Protein AF-A0A8T0SQC1-F1 (afdb_monomer)

Mean predicted aligned error: 12.73 Å

Structure (mmCIF, N/CA/C/O backbone):
data_AF-A0A8T0SQC1-F1
#
_entry.id   AF-A0A8T0SQC1-F1
#
loop_
_atom_site.group_PDB
_atom_site.id
_atom_site.type_symbol
_atom_site.label_atom_id
_atom_site.label_alt_id
_atom_site.label_comp_id
_atom_site.label_asym_id
_atom_site.label_entity_id
_atom_site.label_seq_id
_atom_site.pdbx_PDB_ins_code
_atom_site.Cartn_x
_atom_site.Cartn_y
_atom_site.Cartn_z
_atom_site.occupancy
_atom_site.B_iso_or_equiv
_atom_site.auth_seq_id
_atom_site.auth_comp_id
_atom_site.auth_asym_id
_atom_site.auth_atom_id
_atom_site.pdbx_PDB_model_num
ATOM 1 N N . MET A 1 1 ? 26.660 -2.633 -43.037 1.00 42.75 1 MET A N 1
ATOM 2 C CA . MET A 1 1 ? 26.123 -2.128 -41.756 1.00 42.75 1 MET A CA 1
ATOM 3 C C . MET A 1 1 ? 26.641 -3.069 -40.678 1.00 42.75 1 MET A C 1
ATOM 5 O O . MET A 1 1 ? 26.043 -4.104 -40.434 1.00 42.75 1 MET A O 1
ATOM 9 N N . ALA A 1 2 ? 27.864 -2.820 -40.203 1.00 46.06 2 ALA A N 1
ATOM 10 C C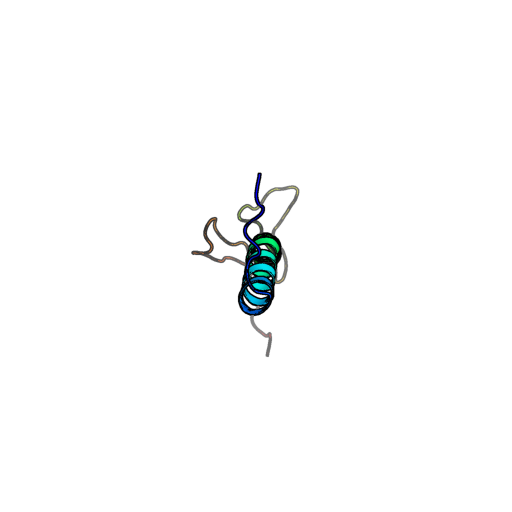A . ALA A 1 2 ? 28.561 -3.730 -39.299 1.00 46.06 2 ALA A CA 1
ATOM 11 C C . ALA A 1 2 ? 27.960 -3.585 -37.899 1.00 46.06 2 ALA A C 1
ATOM 13 O O . ALA A 1 2 ? 28.022 -2.509 -37.305 1.00 46.06 2 ALA A O 1
ATOM 14 N N . MET A 1 3 ? 27.327 -4.647 -37.411 1.00 49.12 3 MET A N 1
ATOM 15 C CA . MET A 1 3 ? 26.918 -4.741 -36.017 1.00 49.12 3 MET A CA 1
ATOM 16 C C . MET A 1 3 ? 28.211 -4.856 -35.212 1.00 49.12 3 MET A C 1
ATOM 18 O O . MET A 1 3 ? 28.983 -5.789 -35.408 1.00 49.12 3 MET A O 1
ATOM 22 N N . ALA A 1 4 ? 28.514 -3.848 -34.398 1.00 58.53 4 ALA A N 1
ATOM 23 C CA . ALA A 1 4 ? 29.650 -3.905 -33.497 1.00 58.53 4 ALA A CA 1
ATOM 24 C C . ALA A 1 4 ? 29.430 -5.085 -32.540 1.00 58.53 4 ALA A C 1
ATOM 26 O O . ALA A 1 4 ? 28.515 -5.055 -31.719 1.00 58.53 4 ALA A O 1
ATOM 27 N N . GLU A 1 5 ? 30.235 -6.135 -32.687 1.00 62.91 5 GLU A N 1
ATOM 28 C CA . GLU A 1 5 ? 30.218 -7.321 -31.833 1.00 62.91 5 GLU A CA 1
ATOM 29 C C . GLU A 1 5 ? 30.675 -6.912 -30.423 1.00 62.91 5 GLU A C 1
ATOM 31 O O . GLU A 1 5 ? 31.869 -6.887 -30.109 1.00 62.91 5 GLU A O 1
ATOM 36 N N . LEU A 1 6 ? 29.731 -6.512 -29.565 1.00 61.56 6 LEU A N 1
ATOM 37 C CA . LEU A 1 6 ? 30.018 -6.283 -28.154 1.00 61.56 6 LEU A CA 1
ATOM 38 C C . LEU A 1 6 ? 30.499 -7.602 -27.543 1.00 61.56 6 LEU A C 1
ATOM 40 O O . LEU A 1 6 ? 29.781 -8.599 -27.548 1.00 61.56 6 LEU A O 1
ATOM 44 N N . SER A 1 7 ? 31.713 -7.589 -26.987 1.00 75.75 7 SER A N 1
ATOM 45 C CA . SER A 1 7 ? 32.313 -8.735 -26.298 1.00 75.75 7 SER A CA 1
ATOM 46 C C . SER A 1 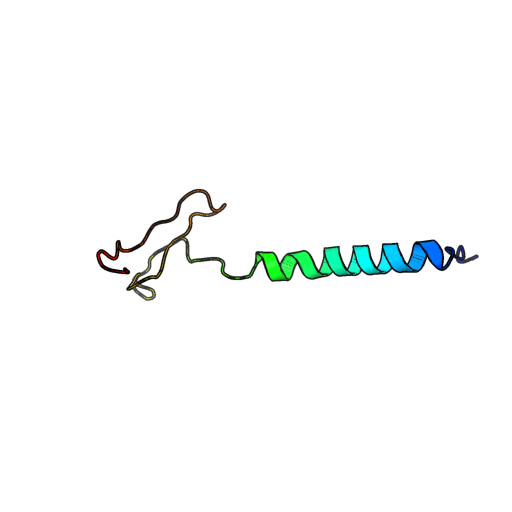7 ? 31.306 -9.419 -25.353 1.00 75.75 7 SER A C 1
ATOM 48 O O . SER A 1 7 ? 30.645 -8.721 -24.572 1.00 75.75 7 SER A O 1
ATOM 50 N N . PRO A 1 8 ? 31.227 -10.767 -25.325 1.00 68.75 8 PRO A N 1
ATOM 51 C CA . PRO A 1 8 ? 30.312 -11.514 -24.451 1.00 68.75 8 PRO A CA 1
ATOM 52 C C . PRO A 1 8 ? 30.444 -11.142 -22.967 1.00 68.75 8 PRO A C 1
ATOM 54 O O . PRO A 1 8 ? 29.487 -11.234 -22.199 1.00 68.75 8 PRO A O 1
ATOM 57 N N . ARG A 1 9 ? 31.635 -10.666 -22.573 1.00 73.56 9 ARG A N 1
ATOM 58 C CA . ARG A 1 9 ? 31.953 -10.193 -21.218 1.00 73.56 9 ARG A CA 1
ATOM 59 C C . ARG A 1 9 ? 31.204 -8.917 -20.823 1.00 73.56 9 ARG A C 1
ATOM 61 O O . ARG A 1 9 ? 31.002 -8.689 -19.637 1.00 73.56 9 ARG A O 1
ATOM 68 N N . VAL A 1 10 ? 30.793 -8.106 -21.795 1.00 76.25 10 VAL A N 1
ATOM 69 C CA . VAL A 1 10 ? 30.015 -6.871 -21.598 1.00 76.25 10 VAL A CA 1
ATOM 70 C C . VAL A 1 10 ? 28.525 -7.136 -21.809 1.00 76.25 10 VAL A C 1
ATOM 72 O O . VAL A 1 10 ? 27.686 -6.553 -21.127 1.00 76.25 10 VAL A O 1
ATOM 75 N N . PHE A 1 11 ? 28.187 -8.078 -22.689 1.00 80.50 11 PHE A N 1
ATOM 76 C CA . PHE A 1 11 ? 26.802 -8.427 -22.984 1.00 80.50 11 PHE A CA 1
ATOM 77 C C . PHE A 1 11 ? 26.036 -8.928 -21.750 1.00 80.50 11 PHE A C 1
ATOM 79 O O . PHE A 1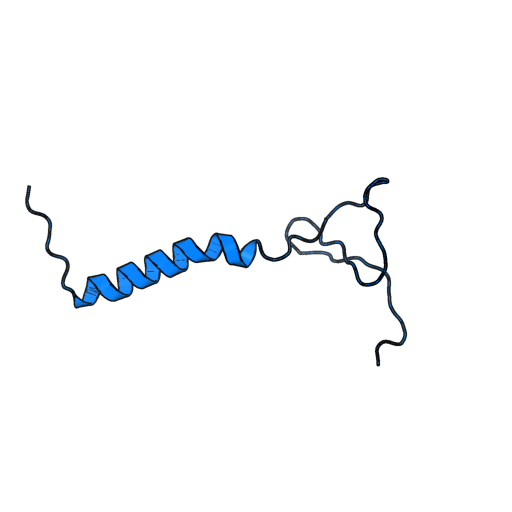 11 ? 24.944 -8.438 -21.466 1.00 80.50 11 PHE A O 1
ATOM 86 N N . LEU A 1 12 ? 26.626 -9.847 -20.976 1.00 85.00 12 LEU A N 1
ATOM 87 C CA . LEU A 1 12 ? 25.995 -10.414 -19.780 1.00 85.00 12 LEU A CA 1
ATOM 88 C C . LEU A 1 12 ? 25.652 -9.354 -18.707 1.00 85.00 12 LEU A C 1
ATOM 90 O O . LEU A 1 12 ? 24.488 -9.294 -18.303 1.00 85.00 12 LEU A O 1
ATOM 94 N N . PRO A 1 13 ? 26.586 -8.495 -18.240 1.00 87.75 13 PRO A N 1
ATOM 95 C CA . PRO A 1 13 ? 26.2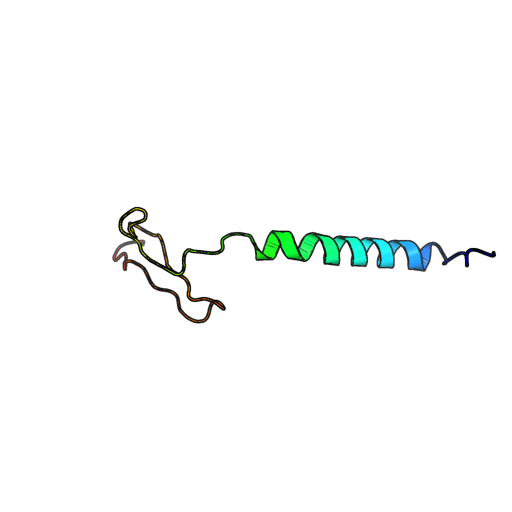50 -7.472 -17.253 1.00 87.75 13 PRO A CA 1
ATOM 96 C C . PRO A 1 13 ? 25.284 -6.422 -17.812 1.00 87.75 13 PRO A C 1
ATOM 98 O O . PRO A 1 13 ? 24.391 -5.997 -17.084 1.00 87.75 13 PRO A O 1
ATOM 101 N N . CYS A 1 14 ? 25.389 -6.043 -19.092 1.00 87.50 14 CYS A N 1
ATOM 102 C CA . CYS A 1 14 ? 24.438 -5.122 -19.720 1.00 87.50 14 CYS A CA 1
ATOM 103 C C . CYS A 1 14 ? 23.020 -5.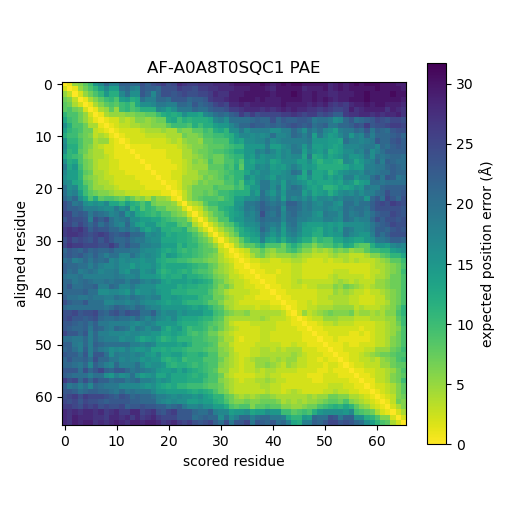703 -19.763 1.00 87.50 14 CYS A C 1
ATOM 105 O O . CYS A 1 14 ? 22.070 -5.017 -19.395 1.00 87.50 14 CYS A O 1
ATOM 107 N N . PHE A 1 15 ? 22.871 -6.970 -20.151 1.00 86.75 15 PHE A N 1
ATOM 108 C CA . PHE A 1 15 ? 21.581 -7.654 -20.181 1.00 86.75 15 PHE A CA 1
ATOM 109 C C . PHE A 1 15 ? 20.962 -7.765 -18.780 1.00 86.75 15 PHE A C 1
ATOM 111 O O . PHE A 1 15 ? 19.793 -7.432 -18.592 1.00 86.75 15 PHE A O 1
ATOM 118 N N . LEU A 1 16 ? 21.755 -8.148 -17.772 1.00 87.62 16 LEU A N 1
ATOM 119 C CA . LEU A 1 16 ? 21.306 -8.194 -16.376 1.00 87.62 16 LEU A CA 1
ATOM 120 C C . LEU A 1 16 ? 20.883 -6.813 -15.860 1.00 87.62 16 LEU A C 1
ATOM 122 O O . LEU A 1 16 ? 19.860 -6.694 -15.188 1.00 87.62 16 LEU A O 1
ATOM 126 N N . LEU A 1 17 ? 21.634 -5.762 -16.198 1.00 88.00 17 LEU A N 1
ATOM 127 C CA . LEU A 1 17 ? 21.331 -4.391 -15.792 1.00 88.00 17 LEU A CA 1
ATOM 128 C C . LEU A 1 17 ? 20.035 -3.892 -16.444 1.00 88.00 17 LEU A C 1
ATOM 130 O O . LEU A 1 17 ? 19.203 -3.300 -15.759 1.00 88.00 17 LEU A O 1
ATOM 134 N N . VAL A 1 18 ? 19.811 -4.206 -17.725 1.00 88.62 18 VAL A N 1
ATOM 135 C CA . VAL A 1 18 ? 18.545 -3.933 -18.423 1.00 88.62 18 VAL A CA 1
ATOM 136 C C . VAL A 1 18 ? 17.387 -4.674 -17.757 1.00 88.62 18 VAL A C 1
ATOM 138 O O . VAL A 1 18 ? 16.390 -4.040 -17.422 1.00 88.62 18 VAL A O 1
ATOM 141 N N . MET A 1 19 ? 17.529 -5.971 -17.469 1.00 84.75 19 MET A N 1
ATOM 142 C CA . MET A 1 19 ? 16.501 -6.743 -16.764 1.00 84.75 19 MET A CA 1
ATOM 143 C C . MET A 1 19 ? 16.169 -6.118 -15.403 1.00 84.75 19 MET A C 1
ATOM 145 O O . MET A 1 19 ? 15.006 -5.832 -15.124 1.00 84.75 19 MET A O 1
ATOM 149 N N . ILE A 1 20 ? 17.174 -5.800 -14.583 1.00 84.88 20 ILE A N 1
ATOM 150 C CA . ILE A 1 20 ? 16.979 -5.134 -13.287 1.00 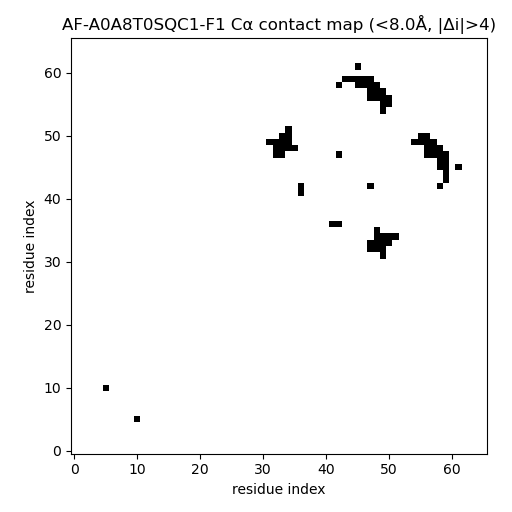84.88 20 ILE A CA 1
ATOM 151 C C . ILE A 1 20 ? 16.242 -3.796 -13.459 1.00 84.88 20 ILE A C 1
ATOM 153 O O . ILE A 1 20 ? 15.302 -3.519 -12.715 1.00 84.88 20 ILE A O 1
ATOM 157 N N . CYS A 1 21 ? 16.618 -2.970 -14.437 1.00 79.12 21 CYS A N 1
ATOM 158 C CA . CYS A 1 21 ? 15.944 -1.701 -14.721 1.00 79.12 21 CYS A CA 1
ATOM 159 C C . CYS A 1 21 ? 14.486 -1.889 -15.171 1.00 79.12 21 CYS A C 1
ATOM 161 O O . CYS A 1 21 ? 13.616 -1.131 -14.744 1.00 79.12 21 CYS A O 1
ATOM 163 N N . CYS A 1 22 ? 14.198 -2.918 -15.970 1.00 76.56 22 CYS A N 1
ATOM 164 C CA . CYS A 1 22 ? 12.854 -3.239 -16.451 1.00 76.56 22 CYS A CA 1
ATOM 165 C C . CYS A 1 22 ? 11.955 -3.887 -15.380 1.00 76.56 22 CYS A C 1
ATOM 167 O O . CYS A 1 22 ? 10.736 -3.738 -15.442 1.00 76.56 22 CYS A O 1
ATOM 169 N N . LEU A 1 23 ? 12.534 -4.560 -14.379 1.00 67.81 23 LEU A N 1
ATOM 170 C CA . LEU A 1 23 ? 11.821 -5.168 -13.244 1.00 67.81 23 LEU A CA 1
ATOM 171 C C . LEU A 1 23 ? 11.525 -4.169 -12.103 1.00 67.81 23 LEU A C 1
ATOM 173 O O . LEU A 1 23 ? 10.545 -4.332 -11.369 1.00 67.81 23 LEU A O 1
ATOM 177 N N . ARG A 1 24 ? 12.309 -3.088 -11.968 1.00 63.47 24 ARG A N 1
ATOM 178 C CA . ARG A 1 24 ? 12.103 -2.034 -10.950 1.00 63.47 24 ARG A CA 1
ATOM 179 C C . ARG A 1 24 ? 10.709 -1.376 -10.930 1.00 63.47 24 ARG A C 1
ATOM 181 O O . ARG A 1 24 ? 10.208 -1.170 -9.825 1.00 63.47 24 ARG A O 1
ATOM 188 N N . PRO A 1 25 ? 10.025 -1.069 -12.053 1.00 58.31 25 PRO A N 1
ATOM 189 C CA . PRO A 1 25 ? 8.719 -0.408 -11.986 1.00 58.31 25 PRO A CA 1
ATOM 190 C C . PRO A 1 25 ? 7.591 -1.304 -11.446 1.00 58.31 25 PRO A C 1
ATOM 192 O O . PRO A 1 25 ? 6.514 -0.794 -11.132 1.00 58.31 25 PRO A O 1
ATOM 195 N N . GLN A 1 26 ? 7.807 -2.618 -11.317 1.00 53.47 26 GLN A N 1
ATOM 196 C CA . GLN A 1 26 ? 6.791 -3.553 -10.823 1.00 53.47 26 GLN A CA 1
ATOM 197 C C . GLN A 1 26 ? 6.871 -3.751 -9.305 1.00 53.47 26 GLN A C 1
ATOM 199 O O . GLN A 1 26 ? 5.834 -3.790 -8.644 1.00 53.47 26 GLN A O 1
ATOM 204 N N . LEU A 1 27 ? 8.081 -3.782 -8.731 1.00 52.34 27 LEU A N 1
ATOM 205 C CA . LEU A 1 27 ? 8.268 -3.995 -7.292 1.00 52.34 27 LEU A CA 1
ATOM 206 C C . LEU A 1 27 ? 7.975 -2.731 -6.465 1.00 52.34 27 LEU A C 1
ATOM 208 O O . LEU A 1 27 ? 7.409 -2.823 -5.383 1.00 52.34 27 LEU A O 1
ATOM 212 N N . SER A 1 28 ? 8.242 -1.534 -7.001 1.00 53.38 28 SER A N 1
ATOM 213 C CA . SER A 1 28 ? 7.862 -0.261 -6.357 1.00 53.38 28 SER A CA 1
ATOM 214 C C . SER A 1 28 ? 6.357 0.025 -6.411 1.00 53.38 28 SER A C 1
ATOM 216 O O . SER A 1 28 ? 5.866 0.913 -5.716 1.00 53.38 28 SER A O 1
ATOM 218 N N . ARG A 1 29 ? 5.612 -0.713 -7.246 1.00 51.28 29 ARG A N 1
ATOM 219 C CA . ARG A 1 29 ? 4.145 -0.673 -7.299 1.00 51.28 29 ARG A CA 1
ATOM 220 C C . ARG A 1 29 ? 3.503 -1.741 -6.409 1.00 51.28 29 ARG A C 1
ATOM 222 O O . ARG A 1 29 ? 2.277 -1.842 -6.375 1.00 51.28 29 ARG A O 1
ATOM 229 N N . ALA A 1 30 ? 4.297 -2.515 -5.668 1.00 52.00 30 ALA A N 1
ATOM 230 C CA . ALA A 1 30 ? 3.778 -3.357 -4.606 1.00 52.00 30 ALA A CA 1
ATOM 231 C C . ALA A 1 30 ? 3.235 -2.447 -3.492 1.00 52.00 30 ALA A C 1
ATOM 233 O O . ALA A 1 30 ? 3.973 -1.717 -2.842 1.00 52.00 30 ALA A O 1
ATOM 234 N N . ALA A 1 31 ? 1.913 -2.474 -3.322 1.00 55.41 31 ALA A N 1
ATOM 235 C CA . ALA A 1 31 ? 1.168 -1.807 -2.258 1.00 55.41 31 ALA A CA 1
ATOM 236 C C . ALA A 1 31 ? 1.217 -0.266 -2.258 1.00 55.41 31 ALA A C 1
ATOM 238 O O . ALA A 1 31 ? 1.573 0.361 -1.261 1.00 55.41 31 ALA A O 1
ATOM 239 N N . ARG A 1 32 ? 0.733 0.379 -3.331 1.00 63.41 32 ARG A N 1
ATOM 240 C CA . ARG A 1 32 ? 0.254 1.766 -3.199 1.00 63.41 32 ARG A CA 1
ATOM 241 C C . ARG A 1 32 ? -0.969 1.757 -2.277 1.00 63.41 32 ARG A C 1
ATOM 243 O O . ARG A 1 32 ? -2.084 1.467 -2.715 1.00 63.41 32 ARG A O 1
ATOM 250 N N . ALA A 1 33 ? -0.739 1.999 -0.990 1.00 67.19 33 ALA A N 1
ATOM 251 C CA . ALA A 1 33 ? -1.814 2.152 -0.027 1.00 67.19 33 ALA A CA 1
ATOM 252 C C . ALA A 1 33 ? -2.714 3.319 -0.473 1.00 67.19 33 ALA A C 1
ATOM 254 O O . ALA A 1 33 ? -2.205 4.301 -1.020 1.00 67.19 33 ALA A O 1
ATOM 255 N N . PRO A 1 34 ? -4.042 3.205 -0.308 1.00 80.00 34 PRO A N 1
ATOM 256 C CA . PRO A 1 34 ? -4.937 4.317 -0.594 1.00 80.00 34 PRO A CA 1
ATOM 257 C C . PRO A 1 34 ? -4.498 5.564 0.174 1.00 80.00 34 PRO A C 1
ATOM 259 O O . PRO A 1 34 ? -4.120 5.471 1.335 1.00 80.00 34 PRO A O 1
ATOM 262 N N . ASP A 1 35 ? -4.560 6.722 -0.467 1.00 88.25 35 ASP A N 1
ATOM 263 C CA . ASP A 1 35 ? -4.292 8.029 0.142 1.00 88.25 35 ASP A CA 1
ATOM 264 C C . ASP A 1 35 ? -5.588 8.738 0.575 1.00 88.25 35 ASP A C 1
ATOM 266 O O . ASP A 1 35 ? -5.537 9.737 1.284 1.00 88.25 35 ASP A O 1
ATOM 270 N N . THR A 1 36 ? -6.748 8.203 0.176 1.00 89.94 36 THR A N 1
ATOM 271 C CA . THR A 1 36 ? -8.074 8.806 0.371 1.00 89.94 36 THR A CA 1
ATOM 272 C C . THR A 1 36 ? -9.062 7.799 0.967 1.00 89.94 36 THR A C 1
ATOM 274 O O . THR A 1 36 ? -9.064 6.624 0.591 1.00 89.94 36 THR A O 1
ATOM 277 N N . VAL A 1 37 ? -9.930 8.270 1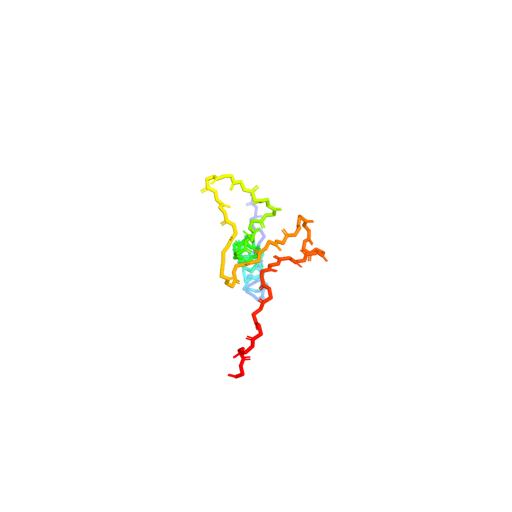.868 1.00 90.94 37 VAL A N 1
ATOM 278 C CA . VAL A 1 37 ? -11.104 7.528 2.360 1.00 90.94 37 VAL A CA 1
ATOM 279 C C . VAL A 1 37 ? -12.337 8.000 1.606 1.00 90.94 37 VAL A C 1
ATOM 281 O O . VAL A 1 37 ? -12.562 9.201 1.479 1.00 90.94 37 VAL A O 1
ATOM 284 N N . SER A 1 38 ? -13.155 7.060 1.146 1.00 90.88 38 SER A N 1
ATOM 285 C CA . SER A 1 38 ? -14.437 7.340 0.503 1.00 90.88 38 SER A CA 1
ATOM 286 C C . SER A 1 38 ? -15.550 6.509 1.140 1.00 90.88 38 SER A C 1
ATOM 288 O O . SER A 1 38 ? -15.287 5.557 1.879 1.00 90.88 38 SER A O 1
ATOM 290 N N . ARG A 1 39 ? -16.810 6.870 0.872 1.00 92.12 39 ARG A N 1
ATOM 291 C CA . ARG A 1 39 ? -17.983 6.157 1.410 1.00 92.12 39 ARG A CA 1
ATOM 292 C C . ARG A 1 39 ? -18.022 4.688 0.989 1.00 92.12 39 ARG A C 1
ATOM 294 O O . ARG A 1 39 ? -18.381 3.834 1.787 1.00 92.12 39 ARG A O 1
ATOM 301 N N . ASP A 1 40 ? -17.639 4.414 -0.249 1.00 93.06 40 ASP A N 1
ATOM 302 C CA . ASP A 1 40 ? -17.537 3.082 -0.847 1.00 93.06 40 ASP A CA 1
ATOM 303 C C . ASP A 1 40 ? -16.296 2.309 -0.373 1.00 93.06 40 ASP A C 1
ATOM 305 O O . ASP A 1 40 ? -16.251 1.082 -0.463 1.00 93.06 40 ASP A O 1
ATOM 309 N N . ARG A 1 41 ? -15.298 3.009 0.183 1.00 85.81 41 ARG A N 1
ATOM 310 C CA . ARG A 1 41 ? -14.049 2.416 0.662 1.00 85.81 41 ARG A CA 1
ATOM 311 C C . ARG A 1 41 ? -13.657 2.951 2.044 1.00 85.81 41 ARG A C 1
ATOM 313 O O . ARG A 1 41 ? -12.638 3.640 2.175 1.00 85.81 41 ARG A O 1
ATOM 320 N N . PRO A 1 42 ? -14.409 2.595 3.097 1.00 88.56 42 PRO A N 1
ATOM 321 C CA . PRO A 1 42 ? -14.062 2.983 4.453 1.00 88.56 42 PRO A CA 1
ATOM 322 C C . PRO A 1 42 ? -12.711 2.385 4.879 1.00 88.56 42 PRO A C 1
ATOM 324 O O . PRO A 1 42 ? -12.288 1.308 4.425 1.00 88.56 42 PRO A O 1
ATOM 327 N N . LEU A 1 43 ? -12.019 3.104 5.764 1.00 89.62 43 LEU A N 1
ATOM 328 C CA . LEU A 1 43 ? -10.831 2.615 6.461 1.00 89.62 43 LEU A CA 1
ATOM 329 C C . LEU A 1 43 ? -11.281 1.714 7.619 1.00 89.62 43 LEU A C 1
ATOM 331 O O . LEU A 1 43 ? -12.261 2.027 8.287 1.00 89.62 43 LEU A O 1
ATOM 335 N N . SER A 1 44 ? -10.601 0.590 7.845 1.00 87.12 44 SER A N 1
ATOM 336 C CA . SER A 1 44 ? -10.955 -0.386 8.886 1.00 87.12 44 SER A CA 1
ATOM 337 C C . SER A 1 44 ? -9.747 -1.226 9.307 1.00 87.12 44 SER A C 1
ATOM 339 O O . SER A 1 44 ? -8.829 -1.447 8.511 1.00 87.12 44 SER A O 1
ATOM 341 N N . GLY A 1 45 ? -9.752 -1.715 10.551 1.00 85.44 45 GLY A N 1
ATOM 342 C CA . GLY A 1 45 ? -8.745 -2.650 11.065 1.00 85.44 45 GLY A CA 1
ATOM 343 C C . GLY A 1 45 ? -7.306 -2.131 10.957 1.00 85.44 45 GLY A C 1
ATOM 344 O O . GLY A 1 45 ? -7.034 -0.970 11.244 1.00 85.44 45 GLY A O 1
ATOM 345 N N . GLY A 1 46 ? -6.375 -3.001 10.543 1.00 83.75 46 GLY A N 1
ATOM 346 C CA . GLY A 1 46 ? -4.936 -2.694 10.409 1.00 83.75 46 GLY A CA 1
ATOM 347 C C . GLY A 1 46 ? -4.554 -1.958 9.125 1.00 83.75 46 GLY A C 1
ATOM 348 O O . GLY A 1 46 ? -3.373 -1.850 8.789 1.00 83.75 46 GLY A O 1
ATOM 349 N N . ARG A 1 47 ? -5.545 -1.483 8.365 1.00 86.50 47 ARG A N 1
ATOM 350 C CA . ARG A 1 47 ? -5.304 -0.755 7.121 1.00 86.50 47 ARG A CA 1
ATOM 351 C C . ARG A 1 47 ? -4.793 0.646 7.443 1.00 86.50 47 ARG A C 1
ATOM 353 O O . ARG A 1 47 ? -5.274 1.308 8.359 1.00 86.50 47 ARG A O 1
ATOM 360 N N . ARG A 1 48 ? -3.834 1.100 6.640 1.00 88.00 48 ARG A N 1
ATOM 361 C CA . ARG A 1 48 ? -3.258 2.442 6.717 1.00 88.00 48 ARG A CA 1
ATOM 362 C C . ARG A 1 48 ? -3.447 3.166 5.394 1.00 88.00 48 ARG A C 1
ATOM 364 O O . ARG A 1 48 ? -3.391 2.546 4.331 1.00 88.00 48 ARG A O 1
ATOM 371 N N . LEU A 1 49 ? -3.671 4.465 5.486 1.00 90.88 49 LEU A N 1
ATOM 372 C CA . LEU A 1 49 ? -3.552 5.403 4.389 1.00 90.88 49 LEU A CA 1
ATOM 373 C C . LEU A 1 49 ? -2.123 5.907 4.338 1.00 90.88 49 LEU A C 1
ATOM 375 O O . LEU A 1 49 ? -1.526 6.146 5.387 1.00 90.88 49 LEU A O 1
ATOM 379 N N . VAL A 1 50 ? -1.595 6.090 3.138 1.00 89.25 50 VAL A N 1
ATOM 380 C CA . VAL A 1 50 ? -0.268 6.674 2.945 1.00 89.25 50 VAL A CA 1
ATOM 381 C C . VAL A 1 50 ? -0.408 7.835 1.981 1.00 89.25 50 VAL A C 1
ATOM 383 O O . VAL A 1 50 ? -0.989 7.676 0.910 1.00 89.25 50 VAL A O 1
ATOM 386 N N . SER A 1 51 ? 0.096 9.008 2.361 1.00 89.00 51 SER A N 1
ATOM 387 C CA . SER A 1 51 ? 0.037 10.191 1.507 1.00 89.00 51 SER A CA 1
ATOM 388 C C . SER A 1 51 ? 0.759 9.953 0.183 1.00 89.00 51 SER A C 1
ATOM 390 O O . SER A 1 51 ? 1.685 9.139 0.077 1.00 89.00 51 SER A O 1
ATOM 392 N N . ARG A 1 52 ? 0.380 10.711 -0.852 1.00 85.44 52 ARG A N 1
ATOM 393 C CA . ARG A 1 52 ? 1.160 10.732 -2.093 1.00 85.44 52 ARG A CA 1
ATOM 394 C C . ARG A 1 52 ? 2.605 11.117 -1.780 1.00 85.44 52 ARG A C 1
ATOM 396 O O . ARG A 1 52 ? 2.856 12.143 -1.160 1.00 85.44 52 ARG A O 1
ATOM 403 N N . GLY A 1 53 ? 3.540 10.276 -2.215 1.00 83.50 53 GLY A N 1
ATOM 404 C CA . GLY A 1 53 ? 4.967 10.446 -1.937 1.00 83.50 53 GLY A CA 1
ATOM 405 C C . GLY A 1 53 ? 5.464 9.745 -0.670 1.00 83.50 53 GLY A C 1
ATOM 406 O O . GLY A 1 53 ? 6.668 9.683 -0.478 1.00 83.50 53 GLY A O 1
ATOM 407 N N . GLY A 1 54 ? 4.587 9.158 0.152 1.00 85.06 54 GLY A N 1
ATOM 408 C CA . GLY A 1 54 ? 5.003 8.289 1.259 1.00 85.06 54 GLY A CA 1
ATOM 409 C C . GLY A 1 54 ? 5.394 8.997 2.558 1.00 85.06 54 GLY A C 1
ATOM 410 O O . GLY A 1 54 ? 5.857 8.336 3.478 1.00 85.06 54 GLY A O 1
ATOM 411 N N . ASN A 1 55 ? 5.199 10.314 2.656 1.00 89.12 55 ASN A N 1
ATOM 412 C CA . ASN A 1 55 ? 5.684 11.108 3.794 1.00 89.12 55 ASN A CA 1
ATOM 413 C C . ASN A 1 55 ? 4.844 10.951 5.067 1.00 89.12 55 ASN A C 1
ATOM 415 O O . ASN A 1 55 ? 5.343 11.163 6.167 1.00 89.12 55 ASN A O 1
ATOM 419 N N . PHE A 1 56 ? 3.565 10.607 4.926 1.00 89.44 56 PHE A N 1
ATOM 420 C CA . PHE A 1 56 ? 2.637 10.493 6.046 1.00 89.44 56 PHE A CA 1
ATOM 421 C C . PHE A 1 56 ? 1.871 9.182 5.951 1.00 89.44 56 PHE A C 1
ATOM 423 O O . PHE A 1 56 ? 1.422 8.807 4.868 1.00 89.44 56 PHE A O 1
ATOM 430 N N . ALA A 1 57 ? 1.687 8.511 7.087 1.00 89.94 57 ALA A N 1
ATOM 431 C CA . ALA A 1 57 ? 0.861 7.318 7.197 1.00 89.94 57 ALA A CA 1
ATOM 432 C C . ALA A 1 57 ? -0.144 7.476 8.343 1.00 89.94 57 ALA A C 1
ATOM 434 O O . ALA A 1 57 ? 0.218 7.928 9.426 1.00 89.94 57 ALA A O 1
ATOM 435 N N . MET A 1 58 ? -1.402 7.107 8.107 1.00 90.25 58 MET A N 1
ATOM 436 C CA . MET A 1 58 ? -2.497 7.252 9.075 1.00 90.25 58 MET A CA 1
ATOM 437 C C . MET A 1 58 ? -3.339 5.978 9.105 1.00 90.25 58 MET A C 1
ATOM 439 O O . MET A 1 58 ? -3.583 5.370 8.069 1.00 90.25 58 MET A O 1
ATOM 443 N N . GLY A 1 59 ? -3.799 5.553 10.274 1.00 90.00 59 GLY A N 1
ATOM 444 C CA . GLY A 1 59 ? -4.610 4.347 10.432 1.00 90.00 59 GLY A CA 1
ATOM 445 C C . GLY A 1 59 ? -5.192 4.260 11.831 1.00 90.00 59 GLY A C 1
ATOM 446 O O . GLY A 1 59 ? -4.933 5.127 12.666 1.00 90.00 59 GLY A O 1
ATOM 447 N N . PHE A 1 60 ? -5.968 3.214 12.095 1.00 90.38 60 PHE A N 1
ATOM 448 C CA . PHE A 1 60 ? -6.430 2.974 13.454 1.00 90.38 60 PHE A CA 1
ATOM 449 C C . PHE A 1 60 ? -5.290 2.440 14.312 1.00 90.38 60 PHE A C 1
ATOM 451 O O . PHE A 1 60 ? -4.598 1.491 13.942 1.00 90.38 60 PHE A O 1
ATOM 458 N N . PHE A 1 61 ? -5.107 3.071 15.465 1.00 83.06 61 PHE A N 1
ATOM 459 C CA . PHE A 1 61 ? -4.219 2.581 16.503 1.00 83.06 61 PHE A CA 1
ATOM 460 C C . PHE A 1 61 ? -4.777 1.270 17.078 1.00 83.06 61 PHE A C 1
ATOM 462 O O . PHE A 1 61 ? -5.970 1.185 17.369 1.00 83.06 61 PHE A O 1
ATOM 469 N N . GLN A 1 62 ? -3.925 0.253 17.225 1.00 80.88 62 GLN A N 1
ATOM 470 C CA . GLN A 1 62 ? -4.287 -1.058 17.775 1.00 80.88 62 GLN A CA 1
ATOM 471 C C . GLN A 1 62 ? -3.508 -1.311 19.070 1.00 80.88 62 GLN A C 1
ATOM 473 O O . GLN A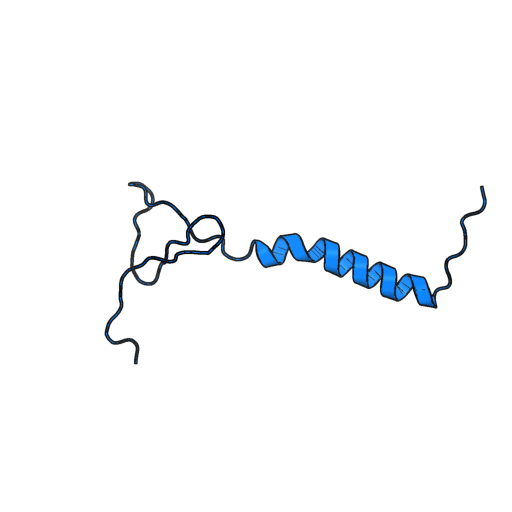 1 62 ? -2.413 -1.876 19.028 1.00 80.88 62 GLN A O 1
ATOM 478 N N . PRO A 1 63 ? -4.029 -0.870 20.226 1.00 75.31 63 PRO A N 1
ATOM 479 C CA . PRO A 1 63 ? -3.413 -1.190 21.504 1.00 75.31 63 PRO A CA 1
ATOM 480 C C . PRO A 1 63 ? -3.623 -2.678 21.809 1.00 75.31 63 PRO A C 1
ATOM 482 O O . PRO A 1 63 ? -4.761 -3.135 21.867 1.00 75.31 63 PRO A O 1
ATOM 485 N N . GLY A 1 64 ? -2.535 -3.431 22.002 1.00 68.62 64 GLY A N 1
ATOM 486 C CA . GLY A 1 64 ? -2.591 -4.838 22.429 1.00 68.62 64 GLY A CA 1
ATOM 487 C C . GLY A 1 64 ? -2.060 -5.872 21.434 1.00 68.62 64 GLY A C 1
ATOM 488 O O . GLY A 1 64 ? -2.206 -7.063 21.686 1.00 68.62 64 GLY A O 1
ATOM 489 N N . MET A 1 65 ? -1.428 -5.455 20.334 1.00 60.81 65 MET A N 1
ATOM 490 C CA . MET A 1 65 ? -0.628 -6.367 19.510 1.00 60.81 65 MET A CA 1
ATOM 491 C C . MET A 1 65 ? 0.743 -6.560 20.187 1.00 60.81 65 MET A C 1
ATOM 493 O O . MET A 1 65 ? 1.703 -5.862 19.865 1.00 60.81 65 MET A O 1
ATOM 497 N N . LEU A 1 66 ? 0.770 -7.411 21.215 1.00 50.62 66 LEU A N 1
ATOM 498 C CA . LEU A 1 66 ? 1.971 -7.934 21.879 1.00 50.62 66 LEU A CA 1
ATOM 499 C C . LEU A 1 66 ? 2.375 -9.257 21.225 1.00 50.62 66 LEU A C 1
ATOM 501 O O . LEU A 1 66 ? 1.457 -10.052 20.922 1.00 50.62 66 LEU A O 1
#

Secondary structure (DSSP, 8-state):
-------HHHHHHHHHHHHHHHHHHHHTTTT---S--BTTB---TT-EEE-TTSS-EEE---TT--

Solvent-accessible surface area (backbone atoms only — not comparable to full-atom values): 4402 Å² total; per-residue (Å²): 135,83,76,80,82,70,55,72,84,54,46,55,59,51,52,51,50,50,49,54,62,70,52,47,73,59,64,76,57,60,77,77,47,52,65,70,78,45,93,94,49,69,85,58,68,91,48,52,32,28,38,89,90,66,84,45,76,49,61,63,84,70,91,82,86,123

Organism: Panicum virgatum (NCBI:txid38727)

Radius of gyration: 22.0 Å; Cα contacts (8 Å, |Δi|>4): 38; chains: 1; bounding box: 50×23×64 Å

Sequence (66 aa):
MAMAELSPRVFLPCFLLVMICCLRPQLSRAARAPDTVSRDRPLSGGRRLVSRGGNFAMGFFQPGML

Foldseek 3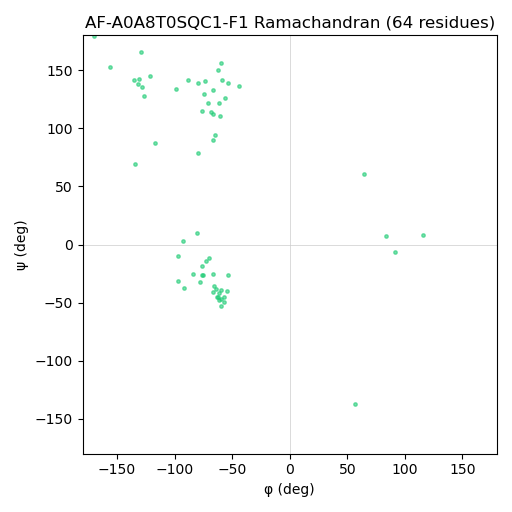Di:
DDDPPDPPVVVVVVVVVVVVVVCVVVVVPPDPAAQDADPVRHADDPGWHAHVVRPDIDHDDDPPPD

pLDDT: mean 76.85, std 14.43, range [42.75, 93.06]